Protein AF-G2INT1-F1 (afdb_monomer_lite)

pLDDT: mean 78.34, std 20.0, range [36.53, 98.0]

Secondary structure (DSSP, 8-state):
-----------PPP----------HHHHTT----------------SSTTSTTTS-EEEES-GGGTT-EE-TTS-EE-TT-TTPBP--EEEEHHHHHHHHTT-PPTT--HHHHHHHHHHHHT--TTSTTHHHHHHHHHT-

Sequence (140 aa):
MSESNRPESPDQPAQGAGEAGATSRRQLLRMGAVAGTVVLTIQPGIAQAATSVLTCTIPVPDPARAGQAIAPDGTTVTRGTSGAFPGGRVFTGEDVRSGLRGGNLPGTGYEEGQAYLNYIRRLRHGRSGFTCYASLMAAR

Radius of gyration: 30.05 Å; chains: 1; bounding box: 76×38×70 Å

Foldseek 3Di:
DDDDDDDDDDDDDDDDDDDDDDDDPVNVVVPPPPPDDPPPPPPPPPPDPPPVLQADKAFFVFPVLPQFWFALQQDTHHPPPPRTHTGGDMATLNQLLCVVVVHFHPPDDPSNRNSSNSNLVPDDPPTGCVVSSVSSVVVD

Structure (mmCIF, N/CA/C/O backbone):
data_AF-G2INT1-F1
#
_entry.id   AF-G2INT1-F1
#
loop_
_atom_site.group_PDB
_atom_site.id
_atom_site.type_symbol
_atom_site.label_atom_id
_atom_site.label_alt_id
_atom_site.label_comp_id
_atom_site.label_asym_id
_atom_site.label_entity_id
_atom_site.label_seq_id
_atom_site.pdbx_PDB_ins_code
_atom_site.Cartn_x
_atom_site.Cartn_y
_atom_site.Cartn_z
_atom_site.occupancy
_atom_site.B_iso_or_equiv
_atom_site.auth_seq_id
_atom_site.auth_comp_id
_atom_site.auth_asym_id
_atom_site.auth_atom_id
_atom_site.pdbx_PDB_model_num
ATOM 1 N N . MET A 1 1 ? 0.182 -9.683 -55.964 1.00 42.81 1 MET A N 1
ATOM 2 C CA . MET A 1 1 ? 1.242 -8.662 -55.872 1.00 42.81 1 MET A CA 1
ATOM 3 C C . MET A 1 1 ? 1.958 -8.868 -54.548 1.00 42.81 1 MET A C 1
ATOM 5 O O . MET A 1 1 ? 1.350 -8.635 -53.514 1.00 42.81 1 MET A O 1
ATOM 9 N N . SER A 1 2 ? 3.176 -9.406 -54.588 1.00 42.62 2 SER A N 1
ATOM 10 C CA . SER A 1 2 ? 4.001 -9.705 -53.414 1.00 42.62 2 SER A CA 1
ATOM 11 C C . SER A 1 2 ? 5.252 -8.836 -53.495 1.00 42.62 2 SER A C 1
ATOM 13 O O . SER A 1 2 ? 6.131 -9.126 -54.299 1.00 42.62 2 SER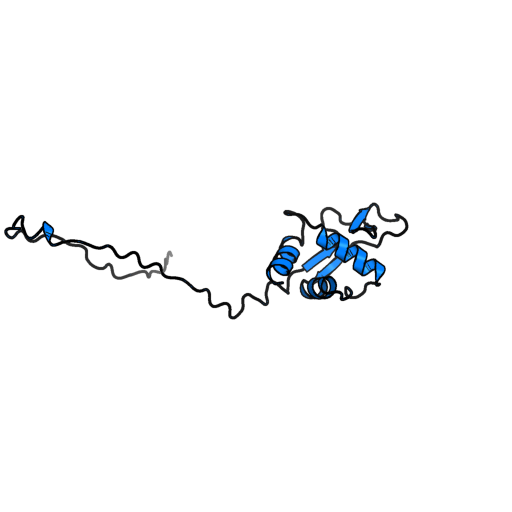 A O 1
ATOM 15 N N . GLU A 1 3 ? 5.326 -7.772 -52.701 1.00 48.66 3 GLU A N 1
ATOM 16 C CA . GLU A 1 3 ? 6.546 -6.976 -52.531 1.00 48.66 3 GLU A CA 1
ATOM 17 C C . GLU A 1 3 ? 7.082 -7.215 -51.119 1.00 48.66 3 GLU A C 1
ATOM 19 O O . GLU A 1 3 ? 6.670 -6.584 -50.149 1.00 48.66 3 GLU A O 1
ATOM 24 N N . SER A 1 4 ? 7.978 -8.198 -51.007 1.00 53.31 4 SER A N 1
ATOM 25 C CA . SER A 1 4 ? 8.795 -8.408 -49.816 1.00 53.31 4 SER A CA 1
ATOM 26 C C . SER A 1 4 ? 10.051 -7.557 -49.961 1.00 53.31 4 SER A C 1
ATOM 28 O O . SER A 1 4 ? 10.951 -7.872 -50.739 1.00 53.31 4 SER A O 1
ATOM 30 N N . ASN A 1 5 ? 10.058 -6.456 -49.220 1.00 52.53 5 ASN A N 1
ATOM 31 C CA . ASN A 1 5 ? 11.149 -5.508 -49.072 1.00 52.53 5 ASN A CA 1
ATOM 32 C C . ASN A 1 5 ? 12.447 -6.218 -48.628 1.00 52.53 5 ASN A C 1
ATOM 34 O O . ASN A 1 5 ? 12.452 -6.971 -47.654 1.00 52.53 5 ASN A O 1
ATOM 38 N N . ARG A 1 6 ? 13.537 -5.972 -49.359 1.00 56.38 6 ARG A N 1
ATOM 39 C CA . ARG A 1 6 ? 14.925 -6.333 -49.030 1.00 56.38 6 ARG A CA 1
ATOM 40 C C . ARG A 1 6 ? 15.557 -5.045 -48.495 1.00 56.38 6 ARG A C 1
ATOM 42 O O . ARG A 1 6 ? 15.425 -4.021 -49.163 1.00 56.38 6 ARG A O 1
ATOM 49 N N . PRO A 1 7 ? 16.261 -5.061 -47.358 1.00 50.62 7 PRO A N 1
ATOM 50 C CA . PRO A 1 7 ? 17.707 -5.214 -47.496 1.00 50.62 7 PRO A CA 1
ATOM 51 C C . PRO A 1 7 ? 18.356 -5.881 -46.279 1.00 50.62 7 PRO A C 1
ATOM 53 O O . PRO A 1 7 ? 18.135 -5.472 -45.149 1.00 50.62 7 PRO A O 1
ATOM 56 N N . GLU A 1 8 ? 19.254 -6.832 -46.508 1.00 45.94 8 GLU A N 1
ATOM 57 C CA . GLU A 1 8 ? 20.336 -7.042 -45.548 1.00 45.94 8 GLU A CA 1
ATOM 58 C C . GLU A 1 8 ? 21.547 -7.605 -46.288 1.00 45.94 8 GLU A C 1
ATOM 60 O O . GLU A 1 8 ? 21.622 -8.785 -46.623 1.00 45.94 8 GLU A O 1
ATOM 65 N N . SER A 1 9 ? 22.462 -6.697 -46.623 1.00 52.88 9 SER A N 1
ATOM 66 C CA . SER A 1 9 ? 23.881 -7.019 -46.666 1.00 52.88 9 SER A CA 1
ATOM 67 C C . SER A 1 9 ? 24.438 -6.663 -45.299 1.00 52.88 9 SER A C 1
ATOM 69 O O . SER A 1 9 ? 24.298 -5.518 -44.865 1.00 52.88 9 SER A O 1
ATOM 71 N N . PRO A 1 10 ? 25.141 -7.604 -44.674 1.00 45.09 10 PRO A N 1
ATOM 72 C CA . PRO A 1 10 ? 26.378 -7.245 -44.020 1.00 45.09 10 PRO A CA 1
ATOM 73 C C . PRO A 1 10 ? 27.534 -7.943 -44.731 1.00 45.09 10 PRO A C 1
ATOM 75 O O . PRO A 1 10 ? 27.508 -9.151 -44.975 1.00 45.09 10 PRO A O 1
ATOM 78 N N . ASP A 1 11 ? 28.532 -7.131 -45.066 1.00 47.09 11 ASP A N 1
ATOM 79 C CA . ASP A 1 11 ? 29.912 -7.513 -45.335 1.00 47.09 11 ASP A CA 1
ATOM 80 C C . ASP A 1 11 ? 30.321 -8.773 -44.561 1.00 47.09 11 ASP A C 1
ATOM 82 O O . ASP A 1 11 ? 30.457 -8.773 -43.336 1.00 47.09 11 ASP A O 1
ATOM 86 N N . GLN A 1 12 ? 30.531 -9.857 -45.301 1.00 53.69 12 GLN A N 1
ATOM 87 C CA . GLN A 1 12 ? 31.233 -11.030 -44.809 1.00 53.69 12 GLN A CA 1
ATOM 88 C C . GLN A 1 12 ? 32.735 -10.740 -44.930 1.00 53.69 12 GLN A C 1
ATOM 90 O O . GLN A 1 12 ? 33.216 -10.599 -46.058 1.00 53.69 12 GLN A O 1
ATOM 95 N N . PRO A 1 13 ? 33.519 -10.675 -43.839 1.00 41.19 13 PRO A N 1
ATOM 96 C CA . PRO A 1 13 ? 34.961 -10.716 -43.980 1.00 41.19 13 PRO A CA 1
ATOM 97 C C . PRO A 1 13 ? 35.354 -12.122 -44.445 1.00 41.19 13 PRO A C 1
ATOM 99 O O . PRO A 1 13 ? 35.048 -13.131 -43.806 1.00 41.19 13 PRO A O 1
ATOM 102 N N . ALA A 1 14 ? 35.996 -12.161 -45.609 1.00 43.09 14 ALA A N 1
ATOM 103 C CA . ALA A 1 14 ? 36.452 -13.355 -46.293 1.00 43.09 14 ALA A CA 1
ATOM 104 C C . ALA A 1 14 ? 37.271 -14.278 -45.376 1.00 43.09 14 ALA A C 1
ATOM 106 O O . ALA A 1 14 ? 38.315 -13.896 -44.846 1.00 43.09 14 ALA A O 1
ATOM 107 N N . GLN A 1 15 ? 36.825 -15.527 -45.259 1.00 43.44 15 GLN A N 1
ATOM 108 C CA . GLN A 1 15 ? 37.657 -16.649 -44.839 1.00 43.44 15 GLN A CA 1
ATOM 109 C C . GLN A 1 15 ? 37.881 -17.535 -46.065 1.00 43.44 15 GLN A C 1
ATOM 111 O O . GLN A 1 15 ? 36.983 -18.250 -46.500 1.00 43.44 15 GLN A O 1
ATOM 116 N N . GLY A 1 16 ? 39.080 -17.460 -46.640 1.00 36.53 16 GLY A N 1
ATOM 117 C CA . GLY A 1 16 ? 39.519 -18.302 -47.748 1.00 36.53 16 GLY A CA 1
ATOM 118 C C . GLY A 1 16 ? 40.996 -18.624 -47.582 1.00 36.53 16 GLY A C 1
ATOM 119 O O . GLY A 1 16 ? 41.853 -17.775 -47.802 1.00 36.53 16 GLY A O 1
ATOM 120 N N . ALA A 1 17 ? 41.278 -19.843 -47.136 1.00 41.91 17 ALA A N 1
ATOM 121 C CA . ALA A 1 17 ? 42.617 -20.396 -47.043 1.00 41.91 17 ALA A CA 1
ATOM 122 C C . ALA A 1 17 ? 43.052 -21.005 -48.387 1.00 41.91 17 ALA A C 1
ATOM 124 O O . ALA A 1 17 ? 42.259 -21.682 -49.036 1.00 41.91 17 ALA A O 1
ATOM 125 N N . GLY A 1 18 ? 44.344 -20.878 -48.707 1.00 37.53 18 GLY A N 1
ATOM 126 C CA . GLY A 1 18 ? 45.104 -21.969 -49.322 1.00 37.53 18 GLY A CA 1
ATOM 127 C C . GLY A 1 18 ? 45.519 -21.808 -50.784 1.00 37.53 18 GLY A C 1
ATOM 128 O O . GLY A 1 18 ? 44.999 -22.509 -51.643 1.00 37.53 18 GLY A O 1
ATOM 129 N N . GLU A 1 19 ? 46.571 -21.028 -51.041 1.00 38.25 19 GLU A N 1
ATOM 130 C CA . GLU A 1 19 ? 47.519 -21.364 -52.109 1.00 38.25 19 GLU A CA 1
ATOM 131 C C . GLU A 1 19 ? 48.641 -22.226 -51.514 1.00 38.25 19 GLU A C 1
ATOM 133 O O . GLU A 1 19 ? 49.281 -21.880 -50.517 1.00 38.25 19 GLU A O 1
ATOM 138 N N . ALA A 1 20 ? 48.826 -23.407 -52.102 1.00 50.22 20 ALA A N 1
ATOM 139 C CA . ALA A 1 20 ? 49.819 -24.389 -51.709 1.00 50.22 20 ALA A CA 1
ATOM 140 C C . ALA A 1 20 ? 51.230 -23.919 -52.095 1.00 50.22 20 ALA A C 1
ATOM 142 O O . ALA A 1 20 ? 51.614 -23.942 -53.261 1.00 50.22 20 ALA A O 1
ATOM 143 N N . GLY A 1 21 ? 52.026 -23.551 -51.093 1.00 44.69 21 GLY A N 1
ATOM 144 C CA . GLY A 1 21 ? 53.452 -23.272 -51.234 1.00 44.69 21 GLY A CA 1
ATOM 145 C C . GLY A 1 21 ? 54.199 -23.711 -49.980 1.00 44.69 21 GLY A C 1
ATOM 146 O O . GLY A 1 21 ? 54.162 -23.022 -48.966 1.00 44.69 21 GLY A O 1
ATOM 147 N N . ALA A 1 22 ? 54.819 -24.894 -50.042 1.00 57.41 22 ALA A N 1
ATOM 148 C CA . ALA A 1 22 ? 55.825 -25.433 -49.116 1.00 57.41 22 ALA A CA 1
ATOM 149 C C . ALA A 1 22 ? 55.749 -24.934 -47.655 1.00 57.41 22 ALA A C 1
ATOM 151 O O . ALA A 1 22 ? 56.613 -24.200 -47.171 1.00 57.41 22 ALA A O 1
ATOM 152 N N . THR A 1 23 ? 54.728 -25.363 -46.911 1.00 50.91 23 THR A N 1
ATOM 153 C CA . THR A 1 23 ? 54.598 -25.016 -45.493 1.00 50.91 23 THR A CA 1
ATOM 154 C C . THR A 1 23 ? 55.633 -25.779 -44.659 1.00 50.91 23 THR A C 1
ATOM 156 O O . THR A 1 23 ? 55.460 -26.945 -44.307 1.00 50.91 23 THR A O 1
ATOM 159 N N . SER A 1 24 ? 56.742 -25.113 -44.335 1.00 62.28 24 SER A N 1
ATOM 160 C CA . SER A 1 24 ? 57.739 -25.615 -43.389 1.00 62.28 24 SER A CA 1
ATOM 161 C C . SER A 1 24 ? 57.087 -25.914 -42.034 1.00 62.28 24 SER A C 1
ATOM 163 O O . SER A 1 24 ? 56.395 -25.067 -41.465 1.00 62.28 24 SER A O 1
ATOM 165 N N . ARG A 1 25 ? 57.366 -27.098 -41.467 1.00 58.97 25 ARG A N 1
ATOM 166 C CA . ARG A 1 25 ? 56.936 -27.529 -40.116 1.00 58.97 25 ARG A CA 1
ATOM 167 C C . ARG A 1 25 ? 57.237 -26.485 -39.027 1.00 58.97 25 ARG A C 1
ATOM 169 O O . ARG A 1 25 ? 56.551 -26.432 -38.014 1.00 58.97 25 ARG A O 1
ATOM 176 N N . ARG A 1 26 ? 58.235 -25.622 -39.255 1.00 61.25 26 ARG A N 1
ATOM 177 C CA . ARG A 1 26 ? 58.642 -24.537 -38.350 1.00 61.25 26 ARG A CA 1
ATOM 178 C C . ARG A 1 26 ? 57.724 -23.308 -38.389 1.00 61.25 26 ARG A C 1
ATOM 180 O O . ARG A 1 26 ? 57.732 -22.524 -37.446 1.00 61.25 26 ARG A O 1
ATOM 187 N N . GLN A 1 27 ? 56.940 -23.140 -39.452 1.00 56.78 27 GLN A N 1
ATOM 188 C CA . GLN A 1 27 ? 56.022 -22.014 -39.640 1.00 56.78 27 GLN A CA 1
ATOM 189 C C . GLN A 1 27 ? 54.641 -22.288 -39.032 1.00 56.78 27 GLN A C 1
ATOM 191 O O . GLN A 1 27 ? 54.016 -21.372 -38.509 1.00 56.78 27 GLN A O 1
ATOM 196 N N . LEU A 1 28 ? 54.219 -23.557 -38.982 1.00 56.78 28 LEU A N 1
ATOM 197 C CA . LEU A 1 28 ? 52.974 -23.978 -38.322 1.00 56.78 28 LEU A CA 1
ATOM 198 C C . LEU A 1 28 ? 53.013 -23.785 -36.796 1.00 56.78 28 LEU A C 1
ATOM 200 O O . LEU A 1 28 ? 51.997 -23.473 -36.191 1.00 56.78 28 LEU A O 1
ATOM 204 N N . LEU A 1 29 ? 54.197 -23.870 -36.181 1.00 59.81 29 LEU A N 1
ATOM 205 C CA . LEU A 1 29 ? 54.398 -23.621 -34.745 1.00 59.81 29 LEU A CA 1
ATOM 206 C C . LEU A 1 29 ? 54.438 -22.126 -34.375 1.00 59.81 29 LEU A C 1
ATOM 208 O O . LEU A 1 29 ? 54.477 -21.793 -33.194 1.00 59.81 29 LEU A O 1
ATOM 212 N N . ARG A 1 30 ? 54.459 -21.219 -35.362 1.00 58.72 30 ARG A N 1
ATOM 213 C CA . ARG A 1 30 ? 54.455 -19.761 -35.140 1.00 58.72 30 ARG A CA 1
ATOM 214 C C . ARG A 1 30 ? 53.066 -19.133 -35.231 1.00 58.72 30 ARG A C 1
ATOM 216 O O . ARG A 1 30 ? 52.923 -17.961 -34.903 1.00 58.72 30 ARG A O 1
ATOM 223 N N . MET A 1 31 ? 52.048 -19.898 -35.617 1.00 61.94 31 MET A N 1
ATOM 224 C CA . MET A 1 31 ? 50.665 -19.427 -35.683 1.00 61.94 31 MET A CA 1
ATOM 225 C C . MET A 1 31 ? 49.952 -19.709 -34.358 1.00 61.94 31 MET A C 1
ATOM 227 O O . MET A 1 31 ? 48.989 -20.467 -34.291 1.00 61.94 31 MET A O 1
ATOM 231 N N . GLY A 1 32 ? 50.463 -19.111 -33.280 1.00 64.69 32 GLY A N 1
ATOM 232 C CA . GLY A 1 32 ? 49.738 -19.002 -32.019 1.00 64.69 32 GLY A CA 1
ATOM 233 C C . GLY A 1 32 ? 48.571 -18.039 -32.200 1.00 64.69 32 GLY A C 1
ATOM 234 O O . GLY A 1 32 ? 48.700 -16.851 -31.919 1.00 64.69 32 GLY A O 1
ATOM 235 N N . ALA A 1 33 ? 47.449 -18.533 -32.723 1.00 62.75 33 ALA A N 1
ATOM 236 C CA . ALA A 1 33 ? 46.214 -17.771 -32.804 1.00 62.75 33 ALA A CA 1
ATOM 237 C C . ALA A 1 33 ? 45.646 -17.601 -31.388 1.00 62.75 33 ALA A C 1
ATOM 239 O O . ALA A 1 33 ? 44.926 -18.457 -30.876 1.00 62.75 33 ALA A O 1
ATOM 240 N N . VAL A 1 34 ? 46.003 -16.499 -30.731 1.00 62.91 34 VAL A N 1
ATOM 241 C CA . VAL A 1 34 ? 45.340 -16.066 -29.502 1.00 62.91 34 VAL A CA 1
ATOM 242 C C . VAL A 1 34 ? 43.998 -15.473 -29.918 1.00 62.91 34 VAL A C 1
ATOM 244 O O . VAL A 1 34 ? 43.922 -14.327 -30.356 1.00 62.91 34 VAL A O 1
ATOM 247 N N . ALA A 1 35 ? 42.932 -16.267 -29.831 1.00 61.06 35 ALA A N 1
ATOM 248 C CA . ALA A 1 35 ? 41.579 -15.743 -29.940 1.00 61.06 35 ALA A CA 1
ATOM 249 C C . ALA A 1 35 ? 41.300 -14.901 -28.684 1.00 61.06 35 ALA A C 1
ATOM 251 O O . ALA A 1 35 ? 41.038 -15.434 -27.607 1.00 61.06 35 ALA A O 1
ATOM 252 N N . GLY A 1 36 ? 41.426 -13.579 -28.800 1.00 60.84 36 GLY A N 1
ATOM 253 C CA . GLY A 1 36 ? 41.049 -12.656 -27.737 1.00 60.84 36 GLY A CA 1
ATOM 254 C C . GLY A 1 36 ? 39.530 -12.575 -27.646 1.00 60.84 36 GLY A C 1
ATOM 255 O O . GLY A 1 36 ? 38.887 -12.003 -28.522 1.00 60.84 36 GLY A O 1
ATOM 256 N N . THR A 1 37 ? 38.936 -13.139 -26.597 1.00 61.56 37 THR A N 1
ATOM 257 C CA . THR A 1 37 ? 37.524 -12.896 -26.290 1.00 61.56 37 THR A CA 1
ATOM 258 C C . THR A 1 37 ? 37.390 -11.471 -25.765 1.00 61.56 37 THR A C 1
ATOM 260 O O . THR A 1 37 ? 37.737 -11.196 -24.615 1.00 61.56 37 THR A O 1
ATOM 263 N N . VAL A 1 38 ? 36.914 -10.544 -26.598 1.00 68.38 38 VAL A N 1
ATOM 264 C CA . VAL A 1 38 ? 36.541 -9.210 -26.122 1.00 68.38 38 VAL A CA 1
ATOM 265 C C . VAL A 1 38 ? 35.243 -9.352 -25.340 1.00 68.38 38 VAL A C 1
ATOM 267 O O . VAL A 1 38 ? 34.165 -9.519 -25.908 1.00 68.38 38 VAL A O 1
ATOM 270 N N . VAL A 1 39 ? 35.349 -9.279 -24.018 1.00 66.50 39 VAL A N 1
ATOM 271 C CA . VAL A 1 39 ? 34.191 -9.034 -23.165 1.00 66.50 39 VAL A CA 1
ATOM 272 C C . VAL A 1 39 ? 33.843 -7.560 -23.331 1.00 66.50 39 VAL A C 1
ATOM 274 O O . VAL A 1 39 ? 34.483 -6.687 -22.749 1.00 66.50 39 VAL A O 1
ATOM 277 N N . LEU A 1 40 ? 32.863 -7.271 -24.185 1.00 69.94 40 LEU A N 1
ATOM 278 C CA . LEU A 1 40 ? 32.272 -5.942 -24.247 1.00 69.94 40 LEU A CA 1
ATOM 279 C C . LEU A 1 40 ? 31.385 -5.778 -23.019 1.00 69.94 40 LEU A C 1
ATOM 281 O O . LEU A 1 40 ? 30.288 -6.331 -22.938 1.00 69.94 40 LEU A O 1
ATOM 285 N N . THR A 1 41 ? 31.871 -5.013 -22.052 1.00 74.94 41 THR A N 1
ATOM 286 C CA . THR A 1 41 ? 31.050 -4.545 -20.944 1.00 74.94 41 THR A CA 1
ATOM 287 C C . THR A 1 41 ? 30.072 -3.518 -21.502 1.00 74.94 41 THR A C 1
ATOM 289 O O . THR A 1 41 ? 30.407 -2.346 -21.668 1.00 74.94 41 THR A O 1
ATOM 292 N N . ILE A 1 42 ? 28.855 -3.951 -21.832 1.00 66.62 42 ILE A N 1
ATOM 293 C CA . ILE A 1 42 ? 27.755 -3.019 -22.073 1.00 66.62 42 ILE A CA 1
ATOM 294 C C . ILE A 1 42 ? 27.421 -2.447 -20.704 1.00 66.62 42 ILE A C 1
ATOM 296 O O . ILE A 1 42 ? 26.755 -3.096 -19.904 1.00 66.62 42 ILE A O 1
ATOM 300 N N . GLN A 1 43 ? 27.930 -1.255 -20.407 1.00 66.06 43 GLN A N 1
ATOM 301 C CA . GLN A 1 43 ? 27.406 -0.473 -19.303 1.00 66.06 43 GLN A CA 1
ATOM 302 C C . GLN A 1 43 ? 26.095 0.124 -19.819 1.00 66.06 43 GLN A C 1
ATOM 304 O O . GLN A 1 43 ? 26.153 1.046 -20.638 1.00 66.06 43 GLN A O 1
ATOM 309 N N . PRO A 1 44 ? 24.912 -0.399 -19.440 1.00 57.50 44 PRO A N 1
ATOM 310 C CA . PRO A 1 44 ? 23.679 0.275 -19.795 1.00 57.50 44 PRO A CA 1
ATOM 311 C C . PRO A 1 44 ? 23.781 1.691 -19.234 1.00 57.50 44 PRO A C 1
ATOM 313 O O . PRO A 1 44 ? 23.958 1.884 -18.030 1.00 57.50 44 PRO A O 1
ATOM 316 N N . GLY A 1 45 ? 23.735 2.682 -20.124 1.00 52.81 45 GLY A N 1
ATOM 317 C CA . GLY A 1 45 ? 23.629 4.081 -19.753 1.00 52.81 45 GLY A CA 1
ATOM 318 C C . GLY A 1 45 ? 22.342 4.265 -18.961 1.00 52.81 45 GLY A C 1
ATOM 319 O O . GLY A 1 45 ? 21.270 4.458 -19.528 1.00 52.81 45 GLY A O 1
ATOM 320 N N . ILE A 1 46 ? 22.444 4.168 -17.640 1.00 55.72 46 ILE A N 1
ATOM 321 C CA . ILE A 1 46 ? 21.396 4.450 -16.661 1.00 55.72 46 ILE A CA 1
ATOM 322 C C . ILE A 1 46 ? 21.123 5.954 -16.625 1.00 55.72 46 ILE A C 1
ATOM 324 O O . ILE A 1 46 ? 21.308 6.613 -15.612 1.00 55.72 46 ILE A O 1
ATOM 328 N N . ALA A 1 47 ? 20.702 6.523 -17.750 1.00 53.94 47 ALA A N 1
ATOM 329 C CA . ALA A 1 47 ? 20.290 7.915 -17.794 1.00 53.94 47 ALA A CA 1
ATOM 330 C C . ALA A 1 47 ? 18.782 8.078 -17.570 1.00 53.94 47 ALA A C 1
ATOM 332 O O . ALA A 1 47 ? 18.385 9.168 -17.189 1.00 53.94 47 ALA A O 1
ATOM 333 N N . GLN A 1 48 ? 17.933 7.051 -17.751 1.00 50.09 48 GLN A N 1
ATOM 334 C CA . GLN A 1 48 ? 16.465 7.205 -17.618 1.00 50.09 48 GLN A CA 1
ATOM 335 C C . GLN A 1 48 ? 15.701 5.990 -17.037 1.00 50.09 48 GLN A C 1
ATOM 337 O O . GLN A 1 48 ? 14.481 6.031 -16.934 1.00 50.09 48 GLN A O 1
ATOM 342 N N . ALA A 1 49 ? 16.364 4.918 -16.584 1.00 51.88 49 ALA A N 1
ATOM 343 C CA . ALA A 1 49 ? 15.656 3.742 -16.039 1.00 51.88 49 ALA A CA 1
ATOM 344 C C . ALA A 1 49 ? 15.115 3.926 -14.599 1.00 51.88 49 ALA A C 1
ATOM 346 O O . ALA A 1 49 ? 14.493 3.019 -14.051 1.00 51.88 49 ALA A O 1
ATOM 347 N N . ALA A 1 50 ? 15.344 5.083 -13.968 1.00 50.03 50 ALA A N 1
ATOM 348 C CA . ALA A 1 50 ? 14.932 5.345 -12.587 1.00 50.03 50 ALA A CA 1
ATOM 349 C C . ALA A 1 50 ? 13.500 5.896 -12.450 1.00 50.03 50 ALA A C 1
ATOM 351 O O . ALA A 1 50 ? 12.955 5.892 -11.348 1.00 50.03 50 ALA A O 1
ATOM 352 N N . THR A 1 51 ? 12.872 6.365 -13.533 1.00 51.12 51 THR A N 1
ATOM 353 C CA . THR A 1 51 ? 11.537 6.987 -13.461 1.00 51.12 51 THR A CA 1
ATOM 354 C C . THR A 1 51 ? 10.408 5.960 -13.538 1.00 51.12 51 THR A C 1
ATOM 356 O O . THR A 1 51 ? 9.427 6.092 -12.814 1.00 51.12 51 THR A O 1
ATOM 359 N N . SER A 1 52 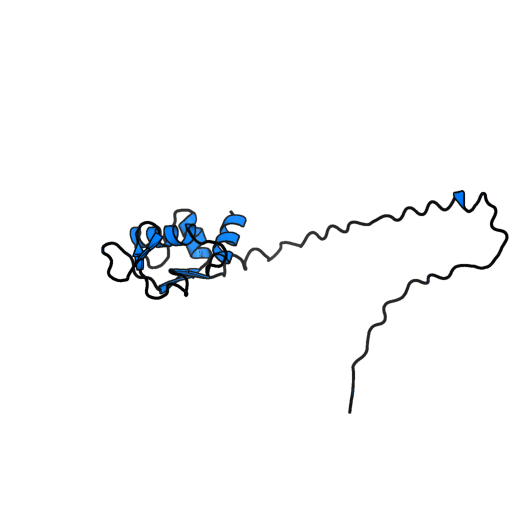? 10.568 4.877 -14.309 1.00 54.88 52 SER A N 1
ATOM 360 C CA . SER A 1 52 ? 9.512 3.862 -14.477 1.00 54.88 52 SER A CA 1
ATOM 361 C C . SER A 1 52 ? 9.221 3.042 -13.213 1.00 54.88 52 SER A C 1
ATOM 363 O O . SER A 1 52 ? 8.121 2.511 -13.082 1.00 54.88 52 SER A O 1
ATOM 365 N N . VAL A 1 53 ? 10.184 2.910 -12.292 1.00 57.50 53 VAL A N 1
ATOM 366 C CA . VAL A 1 53 ? 9.995 2.188 -11.016 1.00 57.50 53 VAL A CA 1
ATOM 367 C C . VAL A 1 53 ? 9.116 2.977 -10.048 1.00 57.50 53 VAL A C 1
ATOM 369 O O . VAL A 1 53 ? 8.522 2.403 -9.141 1.00 57.50 53 VAL A O 1
ATOM 372 N N . LEU A 1 54 ? 9.026 4.291 -10.236 1.00 67.50 54 LEU A N 1
ATOM 373 C CA . LEU A 1 54 ? 8.214 5.144 -9.385 1.00 67.50 54 LEU A CA 1
ATOM 374 C C . LEU A 1 54 ? 6.756 5.147 -9.871 1.00 67.50 54 LEU A C 1
ATOM 376 O O . LEU A 1 54 ? 5.859 4.999 -9.055 1.00 67.50 54 LEU A O 1
ATOM 380 N N . THR A 1 55 ? 6.522 5.081 -11.185 1.00 78.06 55 THR A N 1
ATOM 381 C CA . THR A 1 55 ? 5.183 5.181 -11.800 1.00 78.06 55 THR A CA 1
ATOM 382 C C . THR A 1 55 ? 4.313 3.915 -11.713 1.00 78.06 55 THR A C 1
ATOM 384 O O . THR A 1 55 ? 3.273 3.827 -12.367 1.00 78.06 55 THR A O 1
ATOM 387 N N . CYS A 1 56 ? 4.722 2.894 -10.958 1.00 89.94 56 CYS A N 1
ATOM 388 C CA . CYS A 1 56 ? 3.920 1.682 -10.786 1.00 89.94 56 CYS A CA 1
ATOM 389 C C . CYS A 1 56 ? 2.814 1.875 -9.740 1.00 89.94 56 CYS A C 1
ATOM 391 O O . CYS A 1 56 ? 2.902 2.741 -8.879 1.00 89.94 56 CYS A O 1
ATOM 393 N N . THR A 1 57 ? 1.758 1.061 -9.798 1.00 92.94 57 THR A N 1
ATOM 394 C CA . THR A 1 57 ? 0.651 1.116 -8.834 1.00 92.94 57 THR A CA 1
ATOM 395 C C . THR A 1 57 ? 0.569 -0.151 -7.989 1.00 92.94 57 THR A C 1
ATOM 397 O O . THR A 1 57 ? 0.880 -1.259 -8.438 1.00 92.94 57 THR A O 1
ATOM 400 N N . ILE A 1 58 ? 0.157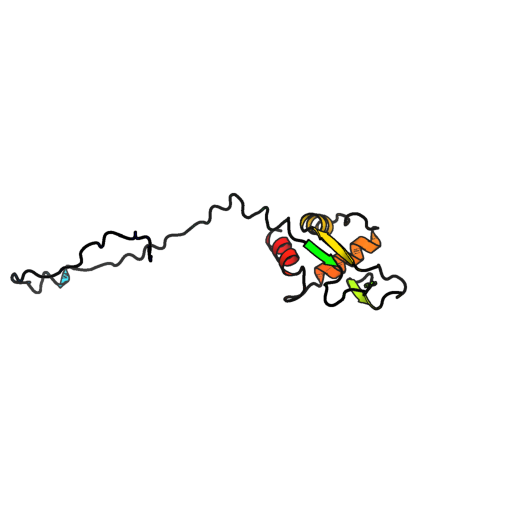 0.011 -6.732 1.00 94.88 58 ILE A N 1
ATOM 401 C CA . ILE A 1 58 ? -0.010 -1.064 -5.757 1.00 94.88 58 ILE A CA 1
ATOM 402 C C . ILE A 1 58 ? -1.458 -1.039 -5.250 1.00 94.88 58 ILE A C 1
ATOM 404 O O . ILE A 1 58 ? -1.842 -0.103 -4.542 1.00 94.88 58 ILE A O 1
ATOM 408 N N . PRO A 1 59 ? -2.276 -2.048 -5.596 1.00 95.38 59 PRO A N 1
ATOM 409 C CA . PRO A 1 59 ? -3.626 -2.172 -5.068 1.00 95.38 59 PRO A CA 1
ATOM 410 C C . PRO A 1 59 ? -3.609 -2.718 -3.632 1.00 95.38 59 PRO A C 1
ATOM 412 O O . PRO A 1 59 ? -2.852 -3.636 -3.297 1.00 95.38 59 PRO A O 1
ATOM 415 N N . VAL A 1 60 ? -4.475 -2.164 -2.788 1.00 95.62 60 VAL A N 1
ATOM 416 C CA . VAL A 1 60 ? -4.679 -2.563 -1.396 1.00 95.62 60 VAL A CA 1
ATOM 417 C C . VAL A 1 60 ? -6.177 -2.805 -1.159 1.00 95.62 60 VAL A C 1
ATOM 419 O O . VAL A 1 60 ? -6.953 -1.848 -1.078 1.00 95.62 60 VAL A O 1
ATOM 422 N N . PRO A 1 61 ? -6.623 -4.066 -1.021 1.00 95.19 61 PRO A N 1
ATOM 423 C CA . PRO A 1 61 ? -5.879 -5.311 -1.218 1.00 95.19 61 PRO A CA 1
ATOM 424 C C . PRO A 1 61 ? -5.625 -5.629 -2.702 1.00 95.19 61 PRO A C 1
ATOM 426 O O . PRO A 1 61 ? -6.103 -4.950 -3.606 1.00 95.19 61 PRO A O 1
ATOM 429 N N . ASP A 1 62 ? -4.874 -6.701 -2.951 1.00 92.75 62 ASP A N 1
ATOM 430 C CA . ASP A 1 62 ? -4.668 -7.256 -4.285 1.00 92.75 62 ASP A CA 1
ATOM 431 C C . ASP A 1 62 ? -6.005 -7.747 -4.874 1.00 92.75 62 ASP A C 1
ATOM 433 O O . ASP A 1 62 ? -6.910 -8.108 -4.118 1.00 92.75 62 ASP A O 1
ATOM 437 N N . PRO A 1 63 ? -6.162 -7.765 -6.209 1.00 91.69 63 PRO A N 1
ATOM 438 C CA . PRO A 1 63 ? -7.439 -8.034 -6.864 1.00 91.69 63 PRO A CA 1
ATOM 439 C C . PRO A 1 63 ? -8.025 -9.408 -6.520 1.00 91.69 63 PRO A C 1
ATOM 441 O O . PRO A 1 63 ? -9.244 -9.543 -6.479 1.00 91.69 63 PRO A O 1
ATOM 444 N N . ALA A 1 64 ? -7.199 -10.409 -6.189 1.00 91.75 64 ALA A N 1
ATOM 445 C CA . ALA A 1 64 ? -7.690 -11.717 -5.744 1.00 91.75 64 ALA A CA 1
ATOM 446 C C . ALA A 1 64 ? -8.378 -11.668 -4.365 1.00 91.75 64 ALA A C 1
ATOM 448 O O . ALA A 1 64 ? -9.040 -12.620 -3.960 1.00 91.75 64 ALA A O 1
ATOM 449 N N . ARG A 1 65 ? -8.215 -10.565 -3.632 1.00 92.00 65 ARG A N 1
ATOM 450 C CA . ARG A 1 65 ? -8.797 -10.294 -2.313 1.00 92.00 65 ARG A CA 1
ATOM 451 C C . ARG A 1 65 ? -9.667 -9.032 -2.344 1.00 92.00 65 ARG A C 1
ATOM 453 O O . ARG A 1 65 ? -9.902 -8.421 -1.301 1.00 92.00 65 ARG A O 1
ATOM 460 N N . ALA A 1 66 ? -10.131 -8.626 -3.526 1.00 90.19 66 ALA A N 1
ATOM 461 C CA . ALA A 1 66 ? -11.054 -7.508 -3.673 1.00 90.19 66 ALA A CA 1
ATOM 462 C C . ALA A 1 66 ? -12.304 -7.713 -2.794 1.00 90.19 66 ALA A C 1
ATOM 464 O O . ALA A 1 66 ? -12.804 -8.826 -2.650 1.00 90.19 66 ALA A O 1
ATOM 465 N N . GLY A 1 67 ? -12.792 -6.636 -2.173 1.00 90.88 67 GLY A N 1
ATOM 466 C CA . GLY A 1 67 ? -13.938 -6.676 -1.254 1.00 90.88 67 GLY A CA 1
ATOM 467 C C . GLY A 1 67 ? -13.602 -7.014 0.204 1.00 90.88 67 GLY A C 1
ATOM 468 O O . GLY A 1 67 ? -14.465 -6.842 1.066 1.00 90.88 67 GLY A O 1
ATOM 469 N N . GLN A 1 68 ? -12.361 -7.420 0.495 1.00 95.19 68 GLN A N 1
ATOM 470 C CA . GLN A 1 68 ? -11.868 -7.619 1.860 1.00 95.19 68 GLN A CA 1
ATOM 471 C C . GLN A 1 68 ? -11.421 -6.298 2.500 1.00 95.19 68 GLN A C 1
ATOM 473 O O . GLN A 1 68 ? -11.107 -5.324 1.814 1.00 95.19 68 GLN A O 1
ATOM 478 N N . ALA A 1 69 ? -11.385 -6.278 3.831 1.00 96.88 69 ALA A N 1
ATOM 479 C CA . ALA A 1 69 ? -10.840 -5.183 4.628 1.00 96.88 69 ALA A CA 1
ATOM 480 C C . ALA A 1 69 ? -9.400 -5.493 5.068 1.00 96.88 69 ALA A C 1
ATOM 482 O O . ALA A 1 69 ? -8.956 -6.642 5.013 1.00 96.88 69 ALA A O 1
ATOM 483 N N . ILE A 1 70 ? -8.668 -4.470 5.504 1.00 97.75 7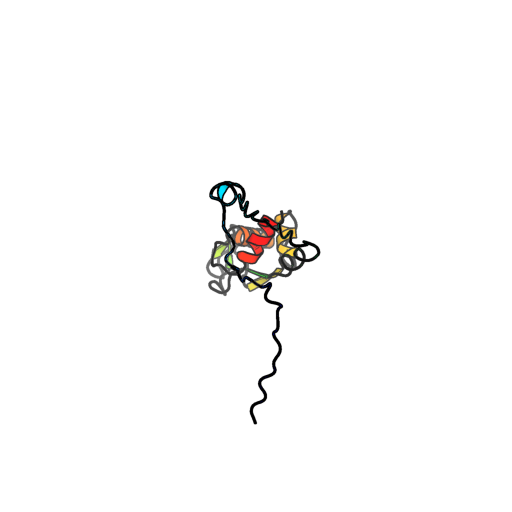0 ILE A N 1
ATOM 484 C CA . ILE A 1 70 ? -7.289 -4.580 5.983 1.00 97.75 70 ILE A CA 1
ATOM 485 C C . ILE A 1 70 ? -7.272 -4.384 7.496 1.00 97.75 70 ILE A C 1
ATOM 487 O O . ILE A 1 70 ? -7.653 -3.328 7.992 1.00 97.75 70 ILE A O 1
ATOM 491 N N . ALA A 1 71 ? -6.838 -5.393 8.242 1.00 98.00 71 ALA A N 1
ATOM 492 C CA . ALA A 1 71 ? -6.631 -5.267 9.679 1.00 98.00 71 ALA A CA 1
ATOM 493 C C . ALA A 1 71 ? -5.423 -4.355 9.984 1.00 98.00 71 ALA A C 1
ATOM 495 O O . ALA A 1 71 ? -4.558 -4.184 9.121 1.00 98.00 71 ALA A O 1
ATOM 496 N N . PRO A 1 72 ? -5.295 -3.815 11.212 1.00 97.38 72 PRO A N 1
ATOM 497 C CA . PRO A 1 72 ? -4.181 -2.934 11.585 1.00 97.38 72 PRO A CA 1
ATOM 498 C C . PRO A 1 72 ? -2.795 -3.552 11.359 1.00 97.38 72 PRO A C 1
ATOM 500 O O . PRO A 1 72 ? -1.823 -2.861 11.052 1.00 97.38 72 PRO A O 1
ATOM 503 N N . ASP A 1 73 ? -2.698 -4.876 11.464 1.00 96.56 73 ASP A N 1
ATOM 504 C CA . ASP A 1 73 ? -1.462 -5.616 11.241 1.00 96.56 73 ASP A CA 1
ATOM 505 C C . ASP A 1 73 ? -1.134 -5.822 9.747 1.00 96.56 73 ASP A C 1
ATOM 507 O O . ASP A 1 73 ? -0.052 -6.308 9.421 1.00 96.56 73 ASP A O 1
ATOM 511 N N . GLY A 1 74 ? -2.035 -5.451 8.835 1.00 96.44 74 GLY A N 1
ATOM 512 C CA . GLY A 1 74 ? -1.888 -5.617 7.391 1.00 96.44 74 GLY A CA 1
ATOM 513 C C . GLY A 1 74 ? -2.413 -6.945 6.840 1.00 96.44 74 GLY A C 1
ATOM 514 O O . GLY A 1 74 ? -2.170 -7.252 5.671 1.00 96.44 74 GLY A O 1
ATOM 515 N N . THR A 1 75 ? -3.102 -7.767 7.637 1.00 96.81 75 THR A N 1
ATOM 516 C CA . THR A 1 75 ? -3.817 -8.944 7.114 1.00 96.81 75 THR A CA 1
ATOM 517 C C . THR A 1 75 ? -5.115 -8.555 6.427 1.00 96.81 75 THR A C 1
ATOM 519 O O . THR A 1 75 ? -5.734 -7.541 6.738 1.00 96.81 75 THR A O 1
ATOM 522 N N . THR A 1 76 ? -5.543 -9.377 5.472 1.00 95.88 76 THR A N 1
ATOM 523 C CA . THR A 1 76 ? -6.868 -9.238 4.866 1.00 95.88 76 THR A CA 1
ATOM 524 C C . THR A 1 76 ? -7.899 -9.980 5.697 1.00 95.88 76 THR A C 1
ATOM 526 O O . THR A 1 76 ? -7.751 -11.182 5.917 1.00 95.88 76 THR A O 1
ATOM 529 N N . VAL A 1 77 ? -8.953 -9.280 6.097 1.00 96.94 77 VAL A N 1
ATOM 530 C CA . VAL A 1 77 ? -10.055 -9.799 6.911 1.00 96.94 77 VAL A CA 1
ATOM 531 C C . VAL A 1 77 ? -11.393 -9.559 6.219 1.00 96.94 77 VAL A C 1
ATOM 533 O O . VAL A 1 77 ? -11.492 -8.787 5.262 1.00 96.94 77 VAL A O 1
ATOM 536 N N . THR A 1 78 ? -12.443 -10.220 6.697 1.00 96.12 78 THR A N 1
ATOM 537 C CA . THR A 1 78 ? -13.801 -9.999 6.194 1.00 96.12 78 THR A CA 1
ATOM 538 C C . THR A 1 78 ? -14.212 -8.545 6.422 1.00 96.12 78 THR A C 1
ATOM 540 O O . THR A 1 78 ? -13.939 -7.954 7.473 1.00 96.12 78 THR A O 1
ATOM 543 N N . ARG A 1 79 ? -14.878 -7.951 5.433 1.00 93.88 79 ARG A N 1
ATOM 544 C CA . ARG A 1 79 ? -15.423 -6.594 5.541 1.00 93.88 79 ARG A CA 1
ATOM 545 C C . ARG A 1 79 ? -16.396 -6.495 6.722 1.00 93.88 79 ARG A C 1
ATOM 547 O O . ARG A 1 79 ? -17.223 -7.380 6.911 1.00 93.88 79 ARG A O 1
ATOM 554 N N . GLY A 1 80 ? -16.297 -5.414 7.496 1.00 92.06 80 GLY A N 1
ATOM 555 C CA . GLY A 1 80 ? -17.088 -5.211 8.718 1.00 92.06 80 GLY A CA 1
ATOM 556 C C . GLY A 1 80 ? -16.429 -5.726 10.003 1.00 92.06 80 GLY A C 1
ATOM 557 O O . GLY A 1 80 ? -17.010 -5.582 11.073 1.00 92.06 80 GLY A O 1
ATOM 558 N N . THR A 1 81 ? -15.218 -6.289 9.926 1.00 96.06 81 THR A N 1
ATOM 559 C CA . THR A 1 81 ? -14.429 -6.625 11.122 1.00 96.06 81 THR A CA 1
ATOM 560 C C . THR A 1 81 ? -14.064 -5.343 11.881 1.00 96.06 81 THR A C 1
ATOM 562 O O . THR A 1 81 ? -13.536 -4.406 11.282 1.00 96.06 81 THR A O 1
ATOM 565 N N . SER A 1 82 ? -14.328 -5.292 13.190 1.00 94.81 82 SER A N 1
ATOM 566 C CA . SER A 1 82 ? -14.013 -4.121 14.023 1.00 94.81 82 SER A CA 1
ATOM 567 C C . SER A 1 82 ? -12.530 -3.761 13.973 1.00 94.81 82 SER A C 1
ATOM 569 O O . SER A 1 82 ? -11.667 -4.629 14.095 1.00 94.81 82 SER A O 1
ATOM 571 N N . GLY A 1 83 ? -12.240 -2.468 13.810 1.00 93.81 83 GLY A N 1
ATOM 572 C CA . GLY A 1 83 ? -10.871 -1.952 13.714 1.00 93.81 83 GLY A CA 1
ATOM 573 C C . GLY A 1 83 ? -10.166 -2.248 12.386 1.00 93.81 83 GLY A C 1
ATOM 574 O O . GLY A 1 83 ? -8.995 -1.911 12.246 1.00 93.81 83 GLY A O 1
ATOM 575 N N . ALA A 1 84 ? -10.843 -2.868 11.414 1.00 96.81 84 ALA A N 1
ATOM 576 C CA . ALA A 1 84 ? -10.312 -3.039 10.068 1.00 96.81 84 ALA A CA 1
ATOM 577 C C . ALA A 1 84 ? -10.669 -1.847 9.172 1.00 96.81 84 ALA A C 1
ATOM 579 O O . ALA A 1 84 ? -11.747 -1.259 9.271 1.00 96.81 84 ALA A O 1
ATOM 580 N N . PHE A 1 85 ? -9.768 -1.536 8.250 1.00 96.94 85 PHE A N 1
ATOM 581 C CA . PHE A 1 85 ? -9.892 -0.444 7.297 1.00 96.94 85 PHE A CA 1
ATOM 582 C C . PHE A 1 85 ? -10.432 -0.937 5.947 1.00 96.94 85 PHE A C 1
ATOM 584 O O . PHE A 1 85 ? -10.170 -2.081 5.557 1.00 96.94 85 PHE A O 1
ATOM 591 N N . PRO A 1 86 ? -11.210 -0.117 5.220 1.00 95.38 86 PRO A N 1
ATOM 592 C CA . PRO A 1 86 ? -11.811 -0.523 3.953 1.00 95.38 86 PRO A CA 1
ATOM 593 C C . PRO A 1 86 ? -10.755 -0.812 2.876 1.00 95.38 86 PRO A C 1
ATOM 595 O O . PRO A 1 86 ? -9.820 -0.052 2.671 1.00 95.38 86 PRO A O 1
ATOM 598 N N . GLY A 1 87 ? -10.914 -1.910 2.139 1.00 93.00 87 GLY A N 1
ATOM 599 C CA . GLY A 1 87 ? -10.097 -2.172 0.955 1.00 93.00 87 GLY A CA 1
ATOM 600 C C . GLY A 1 87 ? -10.534 -1.366 -0.274 1.00 93.00 87 GLY A C 1
ATOM 601 O O . GLY A 1 87 ? -11.563 -0.693 -0.267 1.00 93.00 87 GLY A O 1
ATOM 602 N N . GLY A 1 88 ? -9.781 -1.506 -1.367 1.00 91.56 88 GLY A N 1
ATOM 603 C CA . GLY A 1 88 ? -10.121 -0.953 -2.683 1.00 91.56 88 GLY A CA 1
ATOM 604 C C . GLY A 1 88 ? -9.350 0.313 -3.047 1.00 91.56 88 GLY A C 1
ATOM 605 O O . GLY A 1 88 ? -9.715 0.998 -3.999 1.00 91.56 88 GLY A O 1
ATOM 606 N N . ARG A 1 89 ? -8.283 0.632 -2.307 1.00 92.94 89 ARG A N 1
ATOM 607 C CA . ARG A 1 89 ? -7.415 1.772 -2.610 1.00 92.94 89 ARG A CA 1
ATOM 608 C C . ARG A 1 89 ? -6.271 1.331 -3.512 1.00 92.94 89 ARG A C 1
ATOM 610 O O . ARG A 1 89 ? -5.763 0.220 -3.391 1.00 92.94 89 ARG A O 1
ATOM 617 N N . VAL A 1 90 ? -5.851 2.216 -4.4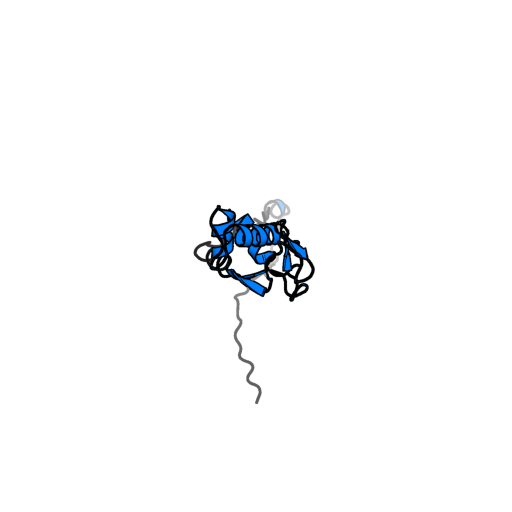05 1.00 94.75 90 VAL A N 1
ATOM 618 C CA . VAL A 1 90 ? -4.672 2.022 -5.251 1.00 94.75 90 VAL A CA 1
ATOM 619 C C . VAL A 1 90 ? -3.703 3.148 -4.939 1.00 94.75 90 VAL A C 1
ATOM 621 O O . VAL A 1 90 ? -4.096 4.312 -4.940 1.00 94.75 90 VAL A O 1
ATOM 624 N N . PHE A 1 91 ? -2.459 2.794 -4.646 1.00 94.94 91 PHE A N 1
ATOM 625 C CA . PHE A 1 91 ? -1.397 3.749 -4.344 1.00 94.94 91 PHE A CA 1
ATOM 626 C C . PHE A 1 91 ? -0.350 3.738 -5.445 1.00 94.94 91 PHE A C 1
ATOM 628 O O . PHE A 1 91 ? -0.110 2.696 -6.057 1.00 94.94 91 PHE A O 1
ATOM 635 N N . THR A 1 92 ? 0.279 4.881 -5.689 1.00 94.31 92 THR A N 1
ATOM 636 C CA . THR A 1 92 ? 1.434 4.951 -6.590 1.00 94.31 92 THR A CA 1
ATOM 637 C C . THR A 1 92 ? 2.700 4.460 -5.888 1.00 94.31 92 THR A C 1
ATOM 639 O O . THR A 1 92 ? 2.768 4.379 -4.655 1.00 94.31 92 THR A O 1
ATOM 642 N N . GLY A 1 93 ? 3.722 4.114 -6.665 1.00 92.94 93 GLY A N 1
ATOM 643 C CA . GLY A 1 93 ? 5.025 3.739 -6.143 1.00 92.94 93 GLY A CA 1
ATOM 644 C C . GLY A 1 93 ? 5.655 4.889 -5.362 1.00 92.94 93 GLY A C 1
ATOM 645 O O . GLY A 1 93 ? 6.277 4.644 -4.327 1.00 92.94 93 GLY A O 1
ATOM 646 N N . GLU A 1 94 ? 5.441 6.139 -5.782 1.00 91.88 94 GLU A N 1
ATOM 647 C CA . GLU A 1 94 ? 5.881 7.335 -5.060 1.00 91.88 94 GLU A CA 1
ATOM 648 C C . GLU A 1 94 ? 5.226 7.454 -3.679 1.00 91.88 94 GLU A C 1
ATOM 650 O O . GLU A 1 94 ? 5.932 7.653 -2.684 1.00 91.88 94 GLU A O 1
ATOM 655 N N . ASP A 1 95 ? 3.906 7.269 -3.600 1.00 94.25 95 ASP A N 1
ATOM 656 C CA . ASP A 1 95 ? 3.156 7.325 -2.340 1.00 94.25 95 ASP A CA 1
ATOM 657 C C . ASP A 1 95 ? 3.669 6.280 -1.354 1.00 94.25 95 ASP A C 1
ATOM 659 O O . ASP A 1 95 ? 3.959 6.568 -0.190 1.00 94.25 95 ASP A O 1
ATOM 663 N N . VAL A 1 96 ? 3.835 5.050 -1.843 1.00 94.81 96 VAL A N 1
ATOM 664 C CA . VAL A 1 96 ? 4.326 3.933 -1.040 1.00 94.81 96 VAL A CA 1
ATOM 665 C C . VAL A 1 96 ? 5.778 4.162 -0.631 1.00 94.81 96 VAL A C 1
ATOM 667 O O . VAL A 1 96 ? 6.126 3.915 0.522 1.00 94.81 96 VAL A O 1
ATOM 670 N N . ARG A 1 97 ? 6.634 4.689 -1.514 1.00 92.88 97 ARG A N 1
ATOM 671 C CA . ARG A 1 97 ? 8.025 5.030 -1.179 1.00 92.88 97 ARG A CA 1
ATOM 672 C C . ARG A 1 97 ? 8.092 6.073 -0.068 1.00 92.88 97 ARG A C 1
ATOM 674 O O . ARG A 1 97 ? 8.896 5.921 0.851 1.00 92.88 97 ARG A O 1
ATOM 681 N N . SER A 1 98 ? 7.265 7.112 -0.152 1.00 92.94 98 SER A N 1
ATOM 682 C CA . SER A 1 98 ? 7.153 8.146 0.878 1.00 92.94 98 SER A CA 1
ATOM 683 C C . SER A 1 98 ? 6.672 7.551 2.206 1.00 92.94 98 SER A C 1
ATOM 685 O O . SER A 1 98 ? 7.323 7.722 3.238 1.00 92.94 98 SER A O 1
ATOM 687 N N . GLY A 1 99 ? 5.607 6.745 2.174 1.00 94.25 99 GLY A N 1
ATOM 688 C CA . GLY A 1 99 ? 5.063 6.074 3.356 1.00 94.25 99 GLY A CA 1
ATOM 689 C C . GLY A 1 99 ? 6.053 5.120 4.031 1.00 94.25 99 GLY A C 1
ATOM 690 O O . GLY A 1 99 ? 6.226 5.130 5.248 1.00 94.25 99 GLY A O 1
ATOM 691 N N . LEU A 1 100 ? 6.800 4.340 3.247 1.00 93.19 100 LEU A N 1
ATOM 692 C CA . LEU A 1 100 ? 7.839 3.441 3.760 1.00 93.19 100 LEU A CA 1
ATOM 693 C C . LEU A 1 100 ? 9.036 4.183 4.377 1.00 93.19 100 LEU A C 1
ATOM 695 O O . LEU A 1 100 ? 9.761 3.588 5.176 1.00 93.19 100 LEU A O 1
ATOM 699 N N . ARG A 1 101 ? 9.240 5.461 4.036 1.00 93.38 101 ARG A N 1
ATOM 700 C CA . ARG A 1 101 ? 10.244 6.351 4.647 1.00 93.38 101 ARG A CA 1
ATOM 701 C C . ARG A 1 101 ? 9.747 7.051 5.917 1.00 93.38 101 ARG A C 1
ATOM 703 O O . ARG A 1 101 ? 10.498 7.827 6.496 1.00 93.38 101 ARG A O 1
ATOM 710 N N . GLY A 1 102 ? 8.523 6.763 6.360 1.00 92.19 102 GLY A N 1
ATOM 711 C CA . GLY A 1 102 ? 7.910 7.370 7.544 1.00 92.19 102 GLY A CA 1
ATOM 712 C C . GLY A 1 102 ? 6.862 8.439 7.229 1.00 92.19 102 GLY A C 1
ATOM 713 O O . GLY A 1 102 ? 6.340 9.052 8.154 1.00 92.19 102 GLY A O 1
ATOM 714 N N . GLY A 1 103 ? 6.541 8.664 5.951 1.00 92.62 103 GLY A N 1
ATOM 715 C CA . GLY A 1 103 ? 5.400 9.484 5.550 1.00 92.62 103 GLY A CA 1
ATOM 716 C C . GLY A 1 103 ? 4.051 8.790 5.781 1.00 92.62 103 GLY A C 1
ATOM 717 O O . GLY A 1 103 ? 3.982 7.633 6.200 1.00 92.62 103 GLY A O 1
ATOM 718 N N . ASN A 1 104 ? 2.966 9.492 5.457 1.00 93.44 104 ASN A N 1
ATOM 719 C CA . ASN A 1 104 ? 1.619 8.921 5.405 1.00 93.44 104 ASN A CA 1
ATOM 720 C C . ASN A 1 104 ? 1.196 8.688 3.946 1.00 93.44 104 ASN A C 1
ATOM 722 O O . ASN A 1 104 ? 1.659 9.388 3.043 1.00 93.44 104 ASN A O 1
ATOM 726 N N . LEU A 1 105 ? 0.315 7.714 3.721 1.00 95.38 105 LEU A N 1
ATOM 727 C CA . LEU A 1 105 ? -0.290 7.485 2.414 1.00 95.38 105 LEU A CA 1
ATOM 728 C C . LEU A 1 105 ? -1.346 8.572 2.115 1.00 95.38 105 LEU A C 1
ATOM 730 O O . LEU A 1 105 ? -1.993 9.091 3.030 1.00 95.38 105 LEU A O 1
ATOM 734 N N . PRO A 1 106 ? -1.537 8.955 0.842 1.00 95.06 106 PRO A N 1
ATOM 735 C CA . PRO A 1 106 ? -2.472 10.012 0.485 1.00 95.06 106 PRO A CA 1
ATOM 736 C C . PRO A 1 106 ? -3.932 9.592 0.692 1.00 95.06 106 PRO A C 1
ATOM 738 O O . PRO A 1 106 ? -4.389 8.516 0.279 1.00 95.06 106 PRO A O 1
ATOM 741 N N . GLY A 1 107 ? -4.692 10.503 1.300 1.00 93.56 107 GLY A N 1
ATOM 742 C CA . GLY A 1 107 ? -6.119 10.336 1.563 1.00 93.56 107 GLY A CA 1
ATOM 743 C C . GLY A 1 107 ? -6.444 9.266 2.608 1.00 93.56 107 GLY A C 1
ATOM 744 O O . GLY A 1 107 ? -7.558 8.747 2.584 1.00 93.56 107 GLY A O 1
ATOM 745 N N . THR A 1 108 ? -5.489 8.913 3.473 1.00 95.06 108 THR A N 1
ATOM 746 C CA . THR A 1 108 ? -5.692 7.979 4.588 1.00 95.06 108 THR A CA 1
ATOM 747 C C . THR A 1 108 ? -5.376 8.642 5.922 1.00 95.06 108 THR A C 1
ATOM 749 O O . THR A 1 108 ? -4.456 9.461 6.020 1.00 95.06 108 THR A O 1
ATOM 752 N N . GLY A 1 109 ? -6.096 8.252 6.974 1.00 94.75 109 GLY A N 1
ATOM 753 C CA . GLY A 1 109 ? -5.698 8.573 8.349 1.00 94.75 109 GLY A CA 1
ATOM 754 C C . GLY A 1 109 ? -4.360 7.920 8.722 1.00 94.75 109 GLY A C 1
ATOM 755 O O . GLY A 1 109 ? -3.858 7.066 7.993 1.00 94.75 109 GLY A O 1
ATOM 756 N N . TYR A 1 110 ? -3.775 8.298 9.863 1.00 95.00 110 TYR A N 1
ATOM 757 C CA . TYR A 1 110 ? -2.491 7.735 10.308 1.00 95.00 110 TYR A CA 1
ATOM 758 C C . TYR A 1 110 ? -2.561 6.209 10.488 1.00 95.00 110 TYR A C 1
ATOM 760 O O . TYR A 1 110 ? -1.760 5.475 9.914 1.00 95.00 110 TYR A O 1
ATOM 768 N N . GLU A 1 111 ? -3.549 5.723 11.240 1.00 95.62 111 GLU A N 1
ATOM 769 C CA . GLU A 1 111 ? -3.721 4.295 11.546 1.00 95.62 111 GLU A CA 1
ATOM 770 C C . GLU A 1 111 ? -4.061 3.479 10.293 1.00 95.62 111 GLU A C 1
ATOM 772 O O . GLU A 1 111 ? -3.485 2.417 10.056 1.00 95.62 111 GLU A O 1
ATOM 777 N N . GLU A 1 112 ? -4.942 4.023 9.453 1.00 96.50 112 GLU A N 1
ATOM 778 C CA . GLU A 1 112 ? -5.325 3.446 8.165 1.00 96.50 112 GLU A CA 1
ATOM 779 C C . GLU A 1 112 ? -4.111 3.313 7.232 1.00 96.50 112 GLU A C 1
ATOM 781 O O . GLU A 1 112 ? -3.853 2.247 6.669 1.00 96.50 112 GLU A O 1
ATOM 786 N N . GLY A 1 113 ? -3.322 4.384 7.113 1.00 96.75 113 GLY A N 1
ATOM 787 C CA . GLY A 1 113 ? -2.096 4.395 6.326 1.00 96.75 113 GLY A CA 1
ATOM 788 C C . GLY A 1 113 ? -1.095 3.354 6.825 1.00 96.75 113 GLY A C 1
ATOM 789 O O . GLY A 1 113 ? -0.528 2.613 6.020 1.00 96.75 113 GLY A O 1
ATOM 790 N N . GLN A 1 114 ? -0.921 3.221 8.145 1.00 96.88 114 GLN A N 1
ATOM 791 C CA . GLN A 1 114 ? -0.056 2.184 8.716 1.00 96.88 114 GLN A CA 1
ATOM 792 C C . GLN A 1 114 ? -0.558 0.770 8.412 1.00 96.88 114 GLN A C 1
ATOM 794 O O . GLN A 1 114 ? 0.252 -0.083 8.049 1.00 96.88 114 GLN A O 1
ATOM 799 N N . ALA A 1 115 ? -1.867 0.518 8.490 1.00 97.81 115 ALA A N 1
ATOM 800 C CA . ALA A 1 115 ? -2.450 -0.776 8.144 1.00 97.81 115 ALA A CA 1
ATOM 801 C C . ALA A 1 115 ? -2.176 -1.154 6.678 1.00 97.81 115 ALA A C 1
ATOM 803 O O . ALA A 1 115 ? -1.749 -2.274 6.381 1.00 97.81 115 ALA A O 1
ATOM 804 N N . TYR A 1 116 ? -2.330 -0.206 5.750 1.00 97.62 116 TYR A N 1
ATOM 805 C CA . TYR A 1 116 ? -2.022 -0.429 4.336 1.00 97.62 116 TYR A CA 1
ATOM 806 C C . TYR A 1 116 ? -0.527 -0.608 4.075 1.00 97.62 116 TYR A C 1
ATOM 808 O O . TYR A 1 116 ? -0.142 -1.489 3.307 1.00 97.62 116 TYR A O 1
ATOM 816 N N . LEU A 1 117 ? 0.339 0.155 4.745 1.00 97.25 117 LEU A N 1
ATOM 817 C CA . LEU A 1 117 ? 1.786 -0.050 4.659 1.00 97.25 117 LEU A CA 1
ATOM 818 C C . LEU A 1 117 ? 2.191 -1.422 5.216 1.00 97.25 117 LEU A C 1
ATOM 820 O O . LEU A 1 117 ? 3.032 -2.099 4.624 1.00 97.25 117 LEU A O 1
ATOM 824 N N . ASN A 1 118 ? 1.571 -1.874 6.308 1.00 97.31 118 ASN A N 1
ATOM 825 C CA . ASN A 1 118 ? 1.769 -3.217 6.849 1.00 97.31 118 ASN A CA 1
ATOM 826 C C . ASN A 1 118 ? 1.338 -4.299 5.855 1.00 97.31 118 ASN A C 1
ATOM 828 O O . ASN A 1 118 ? 2.053 -5.284 5.673 1.00 97.31 118 ASN A O 1
ATOM 832 N N . TYR A 1 119 ? 0.219 -4.095 5.160 1.00 97.19 119 TYR A N 1
ATOM 833 C CA . TYR A 1 119 ? -0.219 -4.979 4.085 1.00 97.19 119 TYR A CA 1
ATOM 834 C C . TYR A 1 119 ? 0.802 -5.031 2.933 1.00 97.19 119 TYR A C 1
ATOM 836 O O . TYR A 1 119 ? 1.174 -6.120 2.488 1.00 97.19 119 TYR A O 1
ATOM 844 N N . ILE A 1 120 ? 1.309 -3.873 2.490 1.00 96.12 120 ILE A N 1
ATOM 845 C CA . ILE A 1 120 ? 2.291 -3.763 1.399 1.00 96.12 120 ILE A CA 1
ATOM 846 C C . ILE A 1 120 ? 3.602 -4.478 1.758 1.00 96.12 120 ILE A C 1
ATOM 848 O O . ILE A 1 120 ? 4.113 -5.252 0.951 1.00 96.12 120 ILE A O 1
ATOM 852 N N . ARG A 1 121 ? 4.107 -4.303 2.988 1.00 95.50 121 ARG A N 1
ATOM 853 C CA . ARG A 1 121 ? 5.311 -4.997 3.498 1.00 95.50 121 ARG A CA 1
ATOM 854 C C . ARG A 1 121 ? 5.180 -6.526 3.474 1.00 95.50 121 ARG A C 1
ATOM 856 O O . ARG A 1 121 ? 6.184 -7.227 3.436 1.00 95.50 121 ARG A O 1
ATOM 863 N N . ARG A 1 122 ? 3.948 -7.047 3.497 1.00 94.81 122 ARG A N 1
ATOM 864 C CA . ARG A 1 122 ? 3.627 -8.485 3.465 1.00 94.81 122 ARG A CA 1
ATOM 865 C C . ARG A 1 122 ? 3.339 -9.016 2.058 1.00 94.81 122 ARG A C 1
ATOM 867 O O . ARG A 1 122 ? 2.952 -10.183 1.910 1.00 94.81 122 ARG A O 1
ATOM 874 N N . LEU A 1 123 ? 3.464 -8.199 1.011 1.00 94.44 123 LEU A N 1
ATOM 875 C CA . LEU A 1 123 ? 3.327 -8.691 -0.356 1.00 94.44 123 LEU A CA 1
ATOM 876 C C . LEU A 1 123 ? 4.392 -9.766 -0.617 1.00 94.44 123 LEU A C 1
ATOM 878 O O . LEU A 1 123 ? 5.556 -9.630 -0.256 1.00 94.44 123 LEU A O 1
ATOM 882 N N . ARG A 1 124 ? 3.966 -10.861 -1.247 1.00 93.31 124 ARG A N 1
ATOM 883 C CA . ARG A 1 124 ? 4.808 -12.000 -1.630 1.00 93.31 124 ARG A CA 1
ATOM 884 C C . ARG A 1 124 ? 4.864 -12.091 -3.150 1.00 93.31 124 ARG A C 1
ATOM 886 O O . ARG A 1 124 ? 3.967 -11.580 -3.825 1.00 93.31 124 ARG A O 1
ATOM 893 N N . HIS A 1 125 ? 5.862 -12.803 -3.669 1.00 91.81 125 HIS A N 1
ATOM 894 C CA . HIS A 1 125 ? 5.945 -13.151 -5.087 1.00 91.81 125 HIS A CA 1
ATOM 895 C C . HIS A 1 125 ? 4.606 -13.703 -5.607 1.00 91.81 125 HIS A C 1
ATOM 897 O O . HIS A 1 125 ? 3.944 -14.488 -4.929 1.00 91.81 125 HIS A O 1
ATOM 903 N N . GLY A 1 126 ? 4.200 -13.256 -6.798 1.00 88.06 126 GLY A N 1
ATOM 904 C CA . GLY A 1 126 ? 2.930 -13.639 -7.424 1.00 88.06 126 GLY A CA 1
ATOM 905 C C . GLY A 1 126 ? 1.703 -12.835 -6.974 1.00 88.06 126 GLY A C 1
ATOM 906 O O . GLY A 1 126 ? 0.629 -13.026 -7.536 1.00 88.06 126 GLY A O 1
ATOM 907 N N . ARG A 1 127 ? 1.826 -11.915 -6.004 1.00 91.00 127 ARG A N 1
ATOM 908 C CA . ARG A 1 127 ? 0.745 -10.978 -5.640 1.00 91.00 127 ARG A CA 1
ATOM 909 C C . ARG A 1 127 ? 0.847 -9.687 -6.451 1.00 91.00 127 ARG A C 1
ATOM 911 O O . ARG A 1 127 ? 1.944 -9.180 -6.690 1.00 91.00 127 ARG A O 1
ATOM 918 N N . SER A 1 128 ? -0.293 -9.121 -6.841 1.00 89.19 128 SER A N 1
ATOM 919 C CA . SER A 1 128 ? -0.336 -7.836 -7.548 1.00 89.19 128 SER A CA 1
ATOM 920 C C . SER A 1 128 ? 0.291 -6.727 -6.700 1.00 89.19 128 SER A C 1
ATOM 922 O O . SER A 1 128 ? 0.079 -6.668 -5.491 1.00 89.19 128 SER A O 1
ATOM 924 N N . GLY A 1 129 ? 1.099 -5.873 -7.330 1.00 91.44 129 GLY A N 1
ATOM 925 C CA . GLY A 1 129 ? 1.855 -4.819 -6.647 1.00 91.44 129 GLY A CA 1
ATOM 926 C C . GLY A 1 129 ? 3.163 -5.281 -5.992 1.00 91.44 129 GLY A C 1
ATOM 927 O O . GLY A 1 129 ? 3.982 -4.434 -5.645 1.00 91.44 129 GLY A O 1
ATOM 928 N N . PHE A 1 130 ? 3.429 -6.592 -5.874 1.00 94.31 130 PHE A N 1
ATOM 929 C CA . PHE A 1 130 ? 4.700 -7.076 -5.319 1.00 94.31 130 PHE A CA 1
ATOM 930 C C . PHE A 1 130 ? 5.901 -6.637 -6.160 1.00 94.31 130 PHE A C 1
ATOM 932 O O . PHE A 1 130 ? 6.915 -6.236 -5.607 1.00 94.31 130 PHE A O 1
ATOM 939 N N . THR A 1 131 ? 5.793 -6.687 -7.489 1.00 91.69 131 THR A N 1
ATOM 940 C CA . THR A 1 131 ? 6.872 -6.257 -8.393 1.00 91.69 131 THR A CA 1
ATOM 941 C C . TH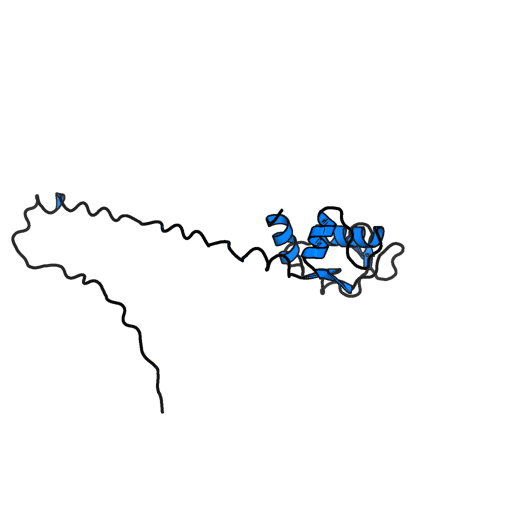R A 1 131 ? 7.197 -4.777 -8.217 1.00 91.69 131 THR A C 1
ATOM 943 O O . THR A 1 131 ? 8.366 -4.415 -8.168 1.00 91.69 131 THR A O 1
ATOM 946 N N . CYS A 1 132 ? 6.176 -3.935 -8.040 1.00 92.31 132 CYS A N 1
ATOM 947 C CA . CYS A 1 132 ? 6.345 -2.519 -7.721 1.00 92.31 132 CYS A CA 1
ATOM 948 C C . CYS A 1 132 ? 7.067 -2.345 -6.375 1.00 92.31 132 CYS A C 1
ATOM 950 O O . CYS A 1 132 ? 8.116 -1.710 -6.307 1.00 92.31 132 CYS A O 1
ATOM 952 N N . TYR A 1 133 ? 6.571 -3.001 -5.320 1.00 93.25 133 TYR A N 1
ATOM 953 C CA . TYR A 1 133 ? 7.182 -2.960 -3.989 1.00 93.25 133 TYR A CA 1
ATOM 954 C C . TYR A 1 133 ? 8.638 -3.460 -3.977 1.00 93.25 133 TYR A C 1
ATOM 956 O O . TYR A 1 133 ? 9.504 -2.830 -3.373 1.00 93.25 133 TYR A O 1
ATOM 964 N N . ALA A 1 134 ? 8.934 -4.556 -4.677 1.00 92.19 134 ALA A N 1
ATOM 965 C CA . ALA A 1 134 ? 10.279 -5.112 -4.783 1.00 92.19 134 ALA A CA 1
ATOM 966 C C . ALA A 1 134 ? 11.248 -4.132 -5.459 1.00 92.19 134 ALA A C 1
ATOM 968 O O . ALA A 1 134 ? 12.356 -3.927 -4.964 1.00 92.19 134 ALA A O 1
ATOM 969 N N . SER A 1 135 ? 10.817 -3.468 -6.533 1.00 89.56 135 SER A N 1
ATOM 970 C CA . SER A 1 135 ? 11.623 -2.445 -7.202 1.00 89.56 135 SER A CA 1
ATOM 971 C C . SER A 1 135 ? 11.882 -1.228 -6.302 1.00 89.56 135 SER A C 1
ATOM 973 O O . SER A 1 135 ? 12.986 -0.688 -6.310 1.00 89.56 135 SER A O 1
ATOM 975 N N . LEU A 1 136 ? 10.918 -0.834 -5.456 1.00 90.38 136 LEU A N 1
ATOM 976 C CA . LEU A 1 136 ? 11.122 0.218 -4.448 1.00 90.38 136 LEU A CA 1
ATOM 977 C C . LEU A 1 136 ? 12.154 -0.175 -3.382 1.00 90.38 136 LEU A C 1
ATOM 979 O O . LEU A 1 136 ? 12.904 0.684 -2.921 1.00 90.38 136 LEU A O 1
ATOM 983 N N . MET A 1 137 ? 12.197 -1.451 -2.987 1.00 87.94 137 MET A N 1
ATOM 984 C CA . MET A 1 137 ? 13.194 -1.953 -2.036 1.00 87.94 137 MET A CA 1
ATOM 985 C C . MET A 1 137 ? 14.594 -2.048 -2.645 1.00 87.94 137 MET A C 1
ATOM 987 O O . MET A 1 137 ? 15.562 -1.791 -1.942 1.00 87.94 137 MET A O 1
ATOM 991 N N . ALA A 1 138 ? 14.707 -2.382 -3.932 1.00 86.44 138 ALA A N 1
ATOM 992 C CA . ALA A 1 138 ? 15.988 -2.411 -4.638 1.00 86.44 138 ALA A CA 1
ATOM 993 C C . ALA A 1 138 ? 16.561 -1.004 -4.897 1.00 86.44 138 ALA A C 1
ATOM 995 O O . ALA A 1 138 ? 17.772 -0.843 -4.997 1.00 86.44 138 ALA A O 1
ATOM 996 N N . ALA A 1 139 ? 15.694 0.009 -5.005 1.00 77.38 139 ALA A N 1
ATOM 997 C CA . ALA A 1 139 ? 16.060 1.415 -5.208 1.00 77.38 139 ALA A CA 1
ATOM 998 C C . ALA A 1 139 ? 16.234 2.217 -3.897 1.00 77.38 139 ALA A C 1
ATOM 1000 O O . ALA A 1 139 ? 16.262 3.458 -3.923 1.00 77.38 139 ALA A O 1
ATOM 1001 N N . ARG A 1 140 ? 16.254 1.530 -2.751 1.00 67.31 140 ARG A N 1
ATOM 1002 C CA . ARG A 1 140 ? 16.582 2.096 -1.439 1.00 67.31 140 ARG A CA 1
ATOM 1003 C C . ARG A 1 140 ? 18.084 2.045 -1.217 1.00 67.31 140 ARG A C 1
ATOM 1005 O O . ARG A 1 140 ? 18.576 3.053 -0.666 1.00 67.31 140 ARG A O 1
#